Protein AF-A0A239EGX0-F1 (afdb_monomer_lite)

Structure (mmCIF, N/CA/C/O backbone):
data_AF-A0A239EGX0-F1
#
_entry.id   AF-A0A239EGX0-F1
#
loop_
_atom_site.group_PDB
_atom_site.id
_atom_site.type_symbol
_atom_site.label_atom_id
_atom_site.label_alt_id
_atom_site.label_comp_id
_atom_site.label_asym_id
_atom_site.label_entity_id
_atom_site.label_seq_id
_atom_site.pdbx_PDB_ins_code
_atom_site.Cartn_x
_atom_site.Cartn_y
_atom_site.Cartn_z
_atom_site.occupancy
_atom_site.B_iso_or_equiv
_atom_site.auth_seq_id
_atom_site.auth_comp_id
_atom_site.auth_asym_id
_atom_site.auth_atom_id
_atom_site.pdbx_PDB_model_num
ATOM 1 N N . MET A 1 1 ? -20.637 7.167 13.432 1.00 51.72 1 MET A N 1
ATOM 2 C CA . MET A 1 1 ? -20.824 5.744 13.101 1.00 51.72 1 MET A CA 1
ATOM 3 C C . MET A 1 1 ? -19.509 5.347 12.473 1.00 51.72 1 MET A C 1
ATOM 5 O O . MET A 1 1 ? -19.199 5.873 11.418 1.00 51.72 1 MET A O 1
ATOM 9 N N . SER A 1 2 ? -18.662 4.610 13.187 1.00 64.81 2 SER A N 1
ATOM 10 C CA . SER A 1 2 ? -17.364 4.209 12.642 1.00 64.81 2 SER A CA 1
ATOM 11 C C . SER A 1 2 ? -17.582 3.046 11.682 1.00 64.81 2 SER A C 1
ATOM 13 O O . SER A 1 2 ? -18.066 1.999 12.105 1.00 64.81 2 SER A O 1
ATOM 15 N N . GLY A 1 3 ? -17.283 3.245 10.401 1.00 78.44 3 GLY A N 1
ATOM 16 C CA . GLY A 1 3 ? -17.245 2.150 9.432 1.00 78.44 3 GLY A CA 1
ATOM 17 C C . GLY A 1 3 ? -15.897 1.437 9.518 1.00 78.44 3 GLY A C 1
ATOM 18 O O . GLY A 1 3 ? -14.889 2.091 9.770 1.00 78.44 3 GLY A O 1
ATOM 19 N N . LYS A 1 4 ? -15.859 0.122 9.304 1.00 86.94 4 LYS A N 1
ATOM 20 C CA . LYS A 1 4 ? -14.615 -0.629 9.077 1.00 86.94 4 LYS A CA 1
ATOM 21 C C . LYS A 1 4 ? -14.539 -0.984 7.597 1.00 86.94 4 LYS A C 1
ATOM 23 O O . LYS A 1 4 ? -15.569 -1.308 7.008 1.00 86.94 4 LYS A O 1
ATOM 28 N N . GLY A 1 5 ? -13.358 -0.923 6.999 1.00 91.25 5 GLY A N 1
ATOM 29 C CA . GLY A 1 5 ? -13.173 -1.369 5.623 1.00 91.25 5 GLY A CA 1
ATOM 30 C C . GLY A 1 5 ? -11.715 -1.537 5.243 1.00 91.25 5 GLY A C 1
ATOM 31 O O . GLY A 1 5 ? -10.813 -1.120 5.966 1.00 91.25 5 GLY A O 1
ATOM 32 N N . ILE A 1 6 ? -11.501 -2.161 4.090 1.00 93.62 6 ILE A N 1
ATOM 33 C CA . ILE A 1 6 ? -10.177 -2.311 3.494 1.00 93.62 6 ILE A CA 1
ATOM 34 C C . ILE A 1 6 ? -9.989 -1.159 2.518 1.00 93.62 6 ILE A C 1
ATOM 36 O O . ILE A 1 6 ? -10.756 -1.015 1.564 1.00 93.62 6 ILE A O 1
ATOM 40 N N . TYR A 1 7 ? -8.971 -0.341 2.757 1.00 93.19 7 TYR A N 1
ATOM 41 C CA . TYR A 1 7 ? -8.531 0.652 1.794 1.00 93.19 7 TYR A CA 1
ATOM 42 C C . TYR A 1 7 ? -7.408 0.057 0.944 1.00 93.19 7 TYR A C 1
ATOM 44 O O . TYR A 1 7 ? -6.491 -0.575 1.469 1.00 93.19 7 TYR A O 1
ATOM 52 N N . ARG A 1 8 ? -7.498 0.240 -0.376 1.00 94.75 8 ARG A N 1
ATOM 53 C CA . ARG A 1 8 ? -6.528 -0.260 -1.355 1.00 94.75 8 ARG A CA 1
ATOM 54 C C . ARG A 1 8 ? -6.105 0.879 -2.270 1.00 94.75 8 ARG A C 1
ATOM 56 O O . ARG A 1 8 ? -6.966 1.560 -2.823 1.00 94.75 8 ARG A O 1
ATOM 63 N N . HIS A 1 9 ? -4.801 1.032 -2.466 1.00 93.69 9 HIS A N 1
ATOM 64 C CA . HIS A 1 9 ? -4.223 2.003 -3.387 1.00 93.69 9 HIS A CA 1
ATOM 65 C C . HIS A 1 9 ? -3.245 1.323 -4.347 1.00 93.69 9 HIS A C 1
ATOM 67 O O . HIS A 1 9 ? -2.588 0.347 -3.978 1.00 93.69 9 HIS A O 1
ATOM 73 N N . ARG A 1 10 ? -3.191 1.818 -5.587 1.00 93.50 10 ARG A N 1
ATOM 74 C CA . ARG A 1 10 ? -2.315 1.315 -6.649 1.00 93.50 10 ARG A CA 1
ATOM 75 C C . ARG A 1 10 ? -1.302 2.392 -7.013 1.00 93.50 10 ARG A C 1
ATOM 77 O O . ARG A 1 10 ? -1.707 3.480 -7.406 1.00 93.50 10 ARG A O 1
ATOM 84 N N . PHE A 1 11 ? -0.025 2.051 -6.922 1.00 91.00 11 PHE A N 1
ATOM 85 C CA . PHE A 1 11 ? 1.104 2.894 -7.288 1.00 91.00 11 PHE A CA 1
ATOM 86 C C . PHE A 1 11 ? 1.717 2.340 -8.578 1.00 91.00 11 PHE A C 1
ATOM 88 O O . PHE A 1 11 ? 2.255 1.227 -8.553 1.00 91.00 11 PHE A O 1
ATOM 95 N N . PRO A 1 12 ? 1.588 3.034 -9.719 1.00 90.81 12 PRO A N 1
ATOM 96 C CA . PRO A 1 12 ? 2.194 2.575 -10.961 1.00 90.81 12 PRO A CA 1
ATOM 97 C C . PRO A 1 12 ? 3.721 2.601 -10.844 1.00 90.81 12 PRO A C 1
ATOM 99 O O . PRO A 1 12 ? 4.292 3.570 -10.348 1.00 90.81 12 PRO A O 1
ATOM 102 N N . ILE A 1 13 ? 4.381 1.544 -11.315 1.00 88.12 13 ILE A N 1
ATOM 103 C CA . ILE A 1 13 ? 5.841 1.503 -11.408 1.00 88.12 13 ILE A CA 1
ATOM 104 C C . ILE A 1 13 ? 6.218 2.284 -12.667 1.00 88.12 13 ILE A C 1
ATOM 106 O O . ILE A 1 13 ? 5.963 1.831 -13.780 1.00 88.12 13 ILE A O 1
ATOM 110 N N . VAL A 1 14 ? 6.748 3.492 -12.475 1.00 83.12 14 VAL A N 1
ATOM 111 C CA . VAL A 1 14 ? 7.162 4.384 -13.573 1.00 83.12 14 VAL A CA 1
ATOM 112 C C . VAL A 1 14 ? 8.623 4.146 -13.957 1.00 83.12 14 VAL A C 1
ATOM 114 O O . VAL A 1 14 ? 8.974 4.258 -15.128 1.00 83.12 14 VAL A O 1
ATOM 117 N N . ASP A 1 15 ? 9.456 3.792 -12.979 1.00 81.94 15 ASP A N 1
ATOM 118 C CA . ASP A 1 15 ? 10.865 3.461 -13.169 1.00 81.94 15 ASP A CA 1
ATOM 119 C C . ASP A 1 15 ? 11.088 1.966 -12.922 1.00 81.94 15 ASP A C 1
ATOM 121 O O . ASP A 1 15 ? 11.059 1.488 -11.788 1.00 81.94 15 ASP A O 1
ATOM 125 N N . GLU A 1 16 ? 11.304 1.220 -14.003 1.00 70.69 16 GLU A N 1
ATOM 126 C CA . GLU A 1 16 ? 11.566 -0.221 -13.951 1.00 70.69 16 GLU A CA 1
ATOM 127 C C . GLU A 1 16 ? 12.959 -0.559 -13.385 1.00 70.69 16 GLU A C 1
ATOM 129 O O . GLU A 1 16 ? 13.219 -1.716 -13.055 1.00 70.69 16 GLU A O 1
ATOM 134 N N . SER A 1 17 ? 13.851 0.432 -13.250 1.00 82.00 17 SER A N 1
ATOM 135 C CA . SER A 1 17 ? 15.173 0.268 -12.632 1.00 82.00 17 SER A CA 1
ATOM 136 C C . SER A 1 17 ? 15.161 0.438 -11.111 1.00 82.00 17 SER A C 1
ATOM 138 O O . SER A 1 17 ? 16.122 0.053 -10.437 1.00 82.00 17 SER A O 1
ATOM 140 N N . ALA A 1 18 ? 14.070 0.973 -10.555 1.00 82.12 18 ALA A N 1
ATOM 141 C CA . ALA A 1 18 ? 13.925 1.170 -9.124 1.00 82.12 18 ALA A CA 1
ATOM 142 C C . ALA A 1 18 ? 13.856 -0.171 -8.375 1.00 82.12 18 ALA A C 1
ATOM 144 O O . ALA A 1 18 ? 13.227 -1.143 -8.805 1.00 82.12 18 ALA A O 1
ATOM 145 N N . ASN A 1 19 ? 14.499 -0.225 -7.209 1.00 89.75 19 ASN A N 1
ATOM 146 C CA . ASN A 1 19 ? 14.504 -1.425 -6.387 1.00 89.75 19 ASN A CA 1
ATOM 147 C C . ASN A 1 19 ? 13.095 -1.709 -5.852 1.00 89.75 19 ASN A C 1
ATOM 149 O O . ASN A 1 19 ? 12.474 -0.878 -5.190 1.00 89.75 19 ASN A O 1
ATOM 153 N N . LEU A 1 20 ? 12.613 -2.931 -6.081 1.00 88.81 20 LEU A N 1
ATOM 154 C CA . LEU A 1 20 ? 11.298 -3.370 -5.629 1.00 88.81 20 LEU A CA 1
ATOM 155 C C . LEU A 1 20 ? 11.111 -3.246 -4.110 1.00 88.81 20 LEU A C 1
ATOM 157 O O . LEU A 1 20 ? 9.997 -3.015 -3.646 1.00 88.81 20 LEU A O 1
ATOM 161 N N . HIS A 1 21 ? 12.176 -3.435 -3.331 1.00 91.62 21 HIS A N 1
ATOM 162 C CA . HIS A 1 21 ? 12.139 -3.248 -1.885 1.00 91.62 21 HIS A CA 1
ATOM 163 C C . HIS A 1 21 ? 11.783 -1.800 -1.523 1.00 91.62 21 HIS A C 1
ATOM 165 O O . HIS A 1 21 ? 10.877 -1.574 -0.722 1.00 91.62 21 HIS A O 1
ATOM 171 N N . ASP A 1 22 ? 12.437 -0.839 -2.169 1.00 92.44 22 ASP A N 1
ATOM 172 C CA . ASP A 1 22 ? 12.268 0.584 -1.881 1.00 92.44 22 ASP A CA 1
ATOM 173 C C . ASP A 1 22 ? 10.887 1.066 -2.336 1.00 92.44 22 ASP A C 1
ATOM 175 O O . ASP A 1 22 ? 10.184 1.716 -1.568 1.00 92.44 22 ASP A O 1
ATOM 179 N N . LEU A 1 23 ? 10.421 0.609 -3.505 1.00 91.88 23 LEU A N 1
ATOM 180 C CA . LEU A 1 23 ? 9.059 0.869 -3.990 1.00 91.88 23 LEU A CA 1
ATOM 181 C C . LEU A 1 23 ? 7.974 0.339 -3.035 1.00 91.88 23 LEU A C 1
ATOM 183 O O . LEU A 1 23 ? 6.930 0.963 -2.841 1.00 91.88 23 LEU A O 1
ATOM 187 N N . LYS A 1 24 ? 8.191 -0.833 -2.423 1.00 92.81 24 LYS A N 1
ATOM 188 C CA . LYS A 1 24 ? 7.258 -1.394 -1.430 1.00 92.81 24 LYS A CA 1
ATOM 189 C C . LYS A 1 24 ? 7.263 -0.597 -0.127 1.00 92.81 24 LYS A C 1
ATOM 191 O O . LYS A 1 24 ? 6.207 -0.460 0.501 1.00 92.81 24 LYS A O 1
ATOM 196 N N . GLN A 1 25 ? 8.430 -0.106 0.283 1.00 95.06 25 GLN A N 1
ATOM 197 C CA . GLN A 1 25 ? 8.569 0.733 1.466 1.00 95.06 25 GLN A CA 1
ATOM 198 C C . GLN A 1 25 ? 7.876 2.085 1.252 1.00 95.06 25 GLN A C 1
ATOM 200 O O . GLN A 1 25 ? 7.022 2.459 2.053 1.00 95.06 25 GLN A O 1
ATOM 205 N N . GLU A 1 26 ? 8.123 2.739 0.117 1.00 94.19 26 GLU A N 1
ATOM 206 C CA . GLU A 1 26 ? 7.470 3.993 -0.272 1.00 94.19 26 GLU A CA 1
ATOM 207 C C . GLU A 1 26 ? 5.942 3.851 -0.304 1.00 94.19 26 GLU A C 1
ATOM 209 O O . GLU A 1 26 ? 5.231 4.609 0.356 1.00 94.19 26 GLU A O 1
ATOM 214 N N . ALA A 1 27 ? 5.420 2.798 -0.943 1.00 94.38 27 ALA A N 1
ATOM 215 C CA . ALA A 1 27 ? 3.984 2.516 -0.959 1.00 94.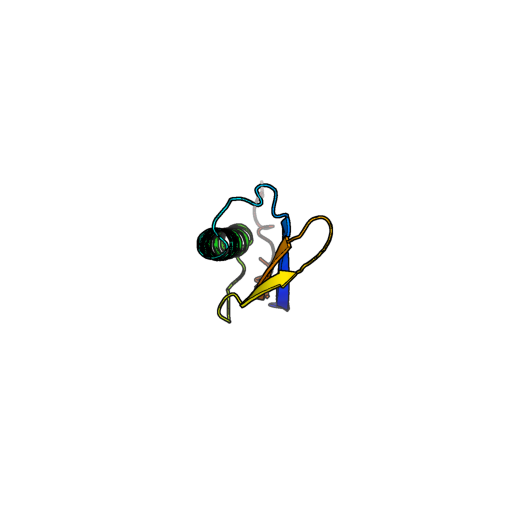38 27 ALA A CA 1
ATOM 216 C C . ALA A 1 27 ? 3.388 2.319 0.452 1.00 94.38 27 ALA A C 1
ATOM 218 O O . ALA A 1 27 ? 2.217 2.628 0.697 1.00 94.38 27 ALA A O 1
ATOM 219 N N . THR A 1 28 ? 4.176 1.797 1.397 1.00 94.94 28 THR A N 1
ATOM 220 C CA . THR A 1 28 ? 3.761 1.623 2.797 1.00 94.94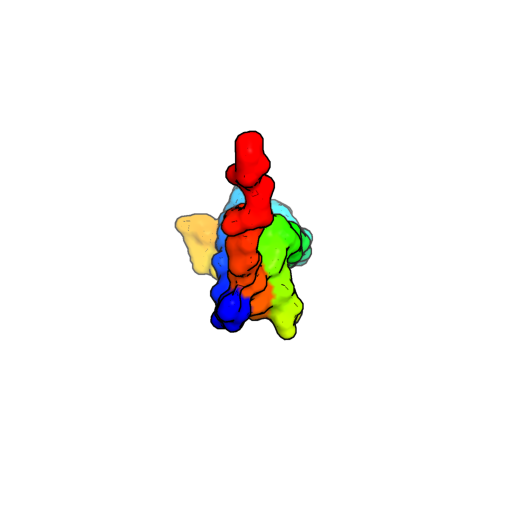 28 THR A CA 1
ATOM 221 C C . THR A 1 28 ? 3.695 2.958 3.535 1.00 94.94 28 THR A C 1
ATOM 223 O O . THR A 1 28 ? 2.725 3.207 4.263 1.00 94.94 28 THR A O 1
ATOM 226 N N . ASP A 1 29 ? 4.688 3.818 3.328 1.00 95.06 29 ASP A N 1
ATOM 227 C CA . ASP A 1 29 ? 4.779 5.136 3.955 1.00 95.06 29 ASP A CA 1
ATOM 228 C C . ASP A 1 29 ? 3.705 6.083 3.403 1.00 95.06 29 ASP A C 1
ATOM 230 O O . ASP A 1 29 ? 2.989 6.740 4.167 1.00 95.06 29 ASP A O 1
ATOM 234 N N . GLU A 1 30 ? 3.476 6.058 2.089 1.00 94.44 30 GLU A N 1
ATOM 235 C CA . GLU A 1 30 ? 2.371 6.770 1.450 1.00 94.44 30 GLU A CA 1
ATOM 236 C C . GLU A 1 30 ? 1.009 6.319 1.985 1.00 94.44 30 GLU A C 1
ATOM 238 O O . GLU A 1 30 ? 0.140 7.146 2.285 1.00 94.44 30 GLU A O 1
ATOM 243 N N . MET A 1 31 ? 0.820 5.011 2.181 1.00 94.06 31 MET A N 1
ATOM 244 C CA . MET A 1 31 ? -0.405 4.474 2.770 1.00 94.06 31 MET A CA 1
ATOM 245 C C . MET A 1 31 ? -0.633 4.994 4.198 1.00 94.06 31 MET A C 1
ATOM 247 O O . MET A 1 31 ? -1.766 5.323 4.571 1.00 94.06 31 MET A O 1
ATOM 251 N N . ALA A 1 32 ? 0.430 5.101 5.001 1.00 92.88 32 ALA A N 1
ATOM 252 C CA . ALA A 1 32 ? 0.359 5.676 6.341 1.00 92.88 32 ALA A CA 1
ATOM 253 C C . ALA A 1 32 ? -0.052 7.156 6.294 1.00 92.88 32 ALA A C 1
ATOM 255 O O . ALA A 1 32 ? -0.990 7.547 6.996 1.00 92.88 32 ALA A O 1
ATOM 256 N N . ALA A 1 33 ? 0.569 7.940 5.408 1.00 94.25 33 ALA A N 1
ATOM 257 C CA . ALA A 1 33 ? 0.255 9.352 5.213 1.00 94.25 33 ALA A CA 1
ATOM 258 C C . ALA A 1 33 ? -1.193 9.568 4.735 1.00 94.25 33 ALA A C 1
ATOM 260 O O . ALA A 1 33 ? -1.882 10.473 5.208 1.00 94.25 33 ALA A O 1
ATOM 261 N N . ILE A 1 34 ? -1.705 8.724 3.829 1.00 92.06 34 ILE A N 1
ATOM 262 C CA . ILE A 1 34 ? -3.111 8.766 3.392 1.00 92.06 34 ILE A CA 1
ATOM 263 C C . ILE A 1 34 ? -4.050 8.523 4.574 1.00 92.06 34 ILE A C 1
ATOM 265 O O . ILE A 1 34 ? -5.016 9.272 4.748 1.00 92.06 34 ILE A O 1
ATOM 269 N N . CYS A 1 35 ? -3.779 7.502 5.390 1.00 91.44 35 CYS A N 1
ATOM 270 C CA . CYS A 1 35 ? -4.611 7.196 6.550 1.00 91.44 35 CYS A CA 1
ATOM 271 C C . CYS A 1 35 ? -4.632 8.363 7.545 1.00 91.44 35 CYS A C 1
ATOM 273 O O . CYS A 1 35 ? -5.704 8.753 8.008 1.00 91.44 35 CYS A O 1
ATOM 275 N N . GLU A 1 36 ? -3.475 8.963 7.827 1.00 90.94 36 GLU A N 1
ATOM 276 C CA . GLU A 1 36 ? -3.359 10.109 8.730 1.00 90.94 36 GLU A CA 1
ATOM 277 C C . GLU A 1 36 ? -4.126 11.333 8.211 1.00 90.94 36 GLU A C 1
ATOM 279 O O . GLU A 1 36 ? -4.987 11.867 8.920 1.00 90.94 36 GLU A O 1
ATOM 284 N N . ARG A 1 37 ? -3.916 11.714 6.941 1.00 91.12 37 ARG A N 1
ATOM 285 C CA . ARG A 1 37 ? -4.622 12.837 6.293 1.00 91.12 37 ARG A CA 1
ATOM 286 C C . ARG A 1 37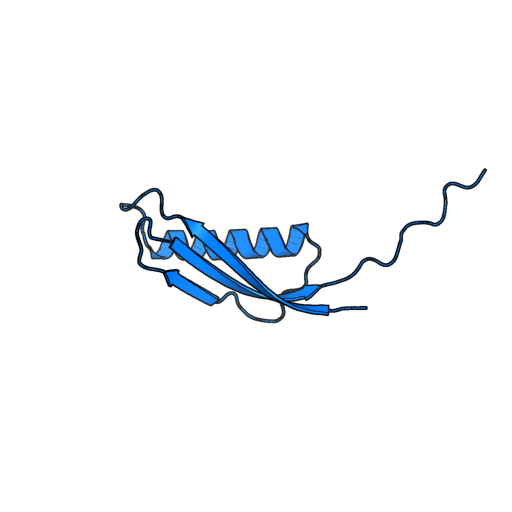 ? -6.141 12.685 6.337 1.00 91.12 37 ARG A C 1
ATOM 288 O O . ARG A 1 37 ? -6.856 13.673 6.478 1.00 91.12 37 ARG A O 1
ATOM 295 N N . ASN A 1 38 ? -6.641 11.454 6.246 1.00 89.38 38 ASN A N 1
ATOM 296 C CA . ASN A 1 38 ? -8.074 11.169 6.274 1.00 89.38 38 ASN A CA 1
ATOM 297 C C . ASN A 1 38 ? -8.625 10.863 7.679 1.00 89.38 38 ASN A C 1
ATOM 299 O O . ASN A 1 38 ? -9.809 10.543 7.817 1.00 89.38 38 ASN A O 1
ATOM 303 N N . CYS A 1 39 ? -7.803 10.969 8.731 1.00 88.75 39 CYS A N 1
ATOM 304 C CA . CYS A 1 39 ? -8.168 10.583 10.097 1.00 88.75 39 CYS A CA 1
ATOM 305 C C . CYS A 1 39 ? -8.691 9.132 10.182 1.00 88.75 39 CYS A C 1
ATOM 307 O O . CYS A 1 39 ? -9.620 8.829 10.938 1.00 88.75 39 CYS A O 1
ATOM 309 N N . TRP A 1 40 ? -8.126 8.234 9.378 1.00 92.62 40 TRP A N 1
ATOM 310 C CA . TRP A 1 40 ? -8.434 6.811 9.396 1.00 92.62 40 TRP A CA 1
ATOM 311 C C . TRP A 1 40 ? -7.480 6.090 10.335 1.00 92.62 40 TRP A C 1
ATOM 313 O O . TRP A 1 40 ? -6.259 6.213 10.234 1.00 92.62 40 TRP A O 1
ATOM 323 N N . ARG A 1 41 ? -8.032 5.292 11.248 1.00 91.75 41 ARG A N 1
ATOM 324 C CA . ARG A 1 41 ? -7.211 4.469 12.135 1.00 91.75 41 ARG A CA 1
ATOM 325 C C . ARG A 1 41 ? -6.879 3.157 11.435 1.00 91.75 41 ARG A C 1
ATOM 327 O O . ARG A 1 41 ? -7.788 2.374 11.176 1.00 91.75 41 ARG A O 1
ATOM 334 N N . ARG A 1 42 ? -5.592 2.899 11.192 1.00 93.00 42 ARG A N 1
ATOM 335 C CA . ARG A 1 42 ? -5.094 1.590 10.741 1.00 93.00 42 ARG A CA 1
ATOM 336 C C . ARG A 1 42 ? -5.313 0.552 11.842 1.00 93.00 42 ARG A C 1
ATOM 338 O O . ARG A 1 42 ? -4.971 0.804 12.998 1.00 93.00 42 ARG A O 1
ATOM 345 N N . VAL A 1 43 ? -5.907 -0.585 11.494 1.00 93.12 43 VAL A N 1
ATOM 346 C CA . VAL A 1 43 ? -6.157 -1.704 12.423 1.00 93.12 43 VAL A CA 1
ATOM 347 C C . VAL A 1 43 ? -5.426 -2.986 12.030 1.00 93.12 43 VAL A C 1
ATOM 349 O O . VAL A 1 43 ? -5.435 -3.944 12.795 1.00 93.12 43 VAL A O 1
ATOM 352 N N . SER A 1 44 ? -4.740 -2.979 10.886 1.00 92.69 44 SER A N 1
ATOM 353 C CA . SER A 1 44 ? -3.828 -4.031 10.440 1.00 92.69 44 SER A CA 1
ATOM 354 C C . SER A 1 44 ? -2.515 -3.423 9.928 1.00 92.69 44 SER A C 1
ATOM 356 O O . SER A 1 44 ? -2.472 -2.227 9.617 1.00 92.69 44 SER A O 1
ATOM 358 N N . PRO A 1 45 ? -1.451 -4.231 9.779 1.00 94.19 45 PRO A N 1
ATOM 359 C CA . PRO A 1 45 ? -0.312 -3.871 8.941 1.00 94.19 45 PRO A CA 1
ATOM 360 C C . PRO A 1 45 ? -0.747 -3.599 7.493 1.00 94.19 45 PRO A C 1
ATOM 362 O O . PRO A 1 45 ? -1.772 -4.122 7.039 1.00 94.19 45 PRO A O 1
ATOM 365 N N . THR A 1 46 ? 0.043 -2.803 6.770 1.00 95.31 46 THR A N 1
ATOM 366 C CA . THR A 1 46 ? -0.118 -2.631 5.322 1.00 95.31 46 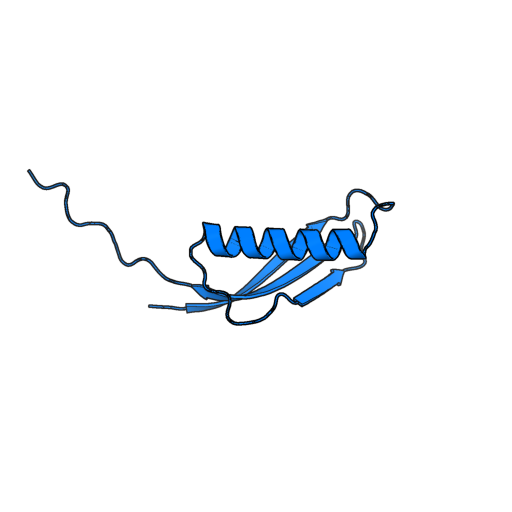THR A CA 1
ATOM 367 C C . THR A 1 46 ? 0.377 -3.892 4.616 1.00 95.31 46 THR A C 1
ATOM 369 O O . THR A 1 46 ? 1.518 -4.306 4.802 1.00 95.31 46 THR A O 1
ATOM 372 N N . LEU A 1 47 ? -0.476 -4.500 3.800 1.00 95.94 47 LEU A N 1
ATOM 373 C CA . LEU A 1 47 ? -0.112 -5.587 2.900 1.00 95.94 47 LEU A CA 1
ATOM 374 C C . LEU A 1 47 ? 0.260 -4.999 1.546 1.00 95.94 47 LEU A C 1
AT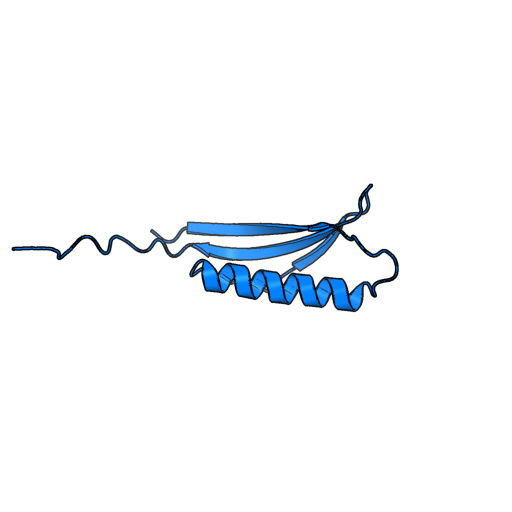OM 376 O O . LEU A 1 47 ? -0.517 -4.231 0.974 1.00 95.94 47 LEU A O 1
ATOM 380 N N . VAL A 1 48 ? 1.423 -5.388 1.032 1.00 95.94 48 VAL A N 1
ATOM 381 C CA . VAL A 1 48 ? 1.945 -4.900 -0.243 1.00 95.94 48 VAL A CA 1
ATOM 382 C C . VAL A 1 48 ? 2.128 -6.067 -1.203 1.00 95.94 48 VAL A C 1
ATOM 384 O O . VAL A 1 48 ? 2.792 -7.052 -0.883 1.00 95.94 48 VAL A O 1
ATOM 387 N N . ALA A 1 49 ? 1.546 -5.945 -2.390 1.00 94.25 49 ALA A N 1
ATOM 388 C CA . ALA A 1 49 ? 1.665 -6.908 -3.474 1.00 94.25 49 ALA A CA 1
ATOM 389 C C . ALA A 1 49 ? 2.154 -6.216 -4.749 1.00 94.25 49 ALA A C 1
ATOM 391 O O . ALA A 1 49 ? 1.970 -5.014 -4.925 1.00 94.25 49 ALA A O 1
ATOM 392 N N . VAL A 1 50 ? 2.768 -6.987 -5.642 1.00 92.38 50 VAL A N 1
ATOM 393 C CA . VAL A 1 50 ? 3.143 -6.521 -6.980 1.00 92.38 50 VAL A CA 1
ATOM 394 C C . VAL A 1 50 ? 2.108 -7.066 -7.953 1.00 92.38 50 VAL A C 1
ATOM 396 O O . VAL A 1 50 ? 1.926 -8.277 -8.053 1.00 92.38 50 VAL A O 1
ATOM 399 N N . GLU A 1 51 ? 1.400 -6.177 -8.635 1.00 92.88 51 GLU A N 1
ATOM 400 C CA . GLU A 1 51 ? 0.496 -6.518 -9.727 1.00 92.88 51 GLU A CA 1
ATOM 401 C C . GLU A 1 51 ? 1.283 -6.378 -11.033 1.00 92.88 51 GLU A C 1
ATOM 403 O O . GLU A 1 51 ? 1.620 -5.275 -11.468 1.00 92.88 51 GLU A O 1
ATOM 408 N N . HIS A 1 52 ? 1.637 -7.518 -11.627 1.00 85.88 52 HIS A N 1
ATOM 409 C CA . HIS A 1 52 ? 2.341 -7.565 -12.904 1.00 85.88 52 HIS A CA 1
ATOM 410 C C . HIS A 1 52 ? 1.341 -7.294 -14.041 1.00 85.88 52 HIS A C 1
ATOM 412 O O . HIS A 1 52 ? 0.349 -8.007 -14.182 1.00 85.88 52 HIS A O 1
ATOM 418 N N . GLY A 1 53 ? 1.592 -6.250 -14.831 1.00 80.06 53 GLY A N 1
ATOM 419 C CA . GLY A 1 53 ? 0.740 -5.778 -15.926 1.00 80.06 53 GLY A CA 1
ATOM 420 C C . GLY A 1 53 ? 1.479 -4.749 -16.789 1.00 80.06 53 GLY A C 1
ATOM 421 O O . GLY A 1 53 ? 2.673 -4.537 -16.592 1.00 80.06 53 GLY A O 1
ATOM 422 N N . SER A 1 54 ? 0.787 -4.101 -17.730 1.00 80.38 54 SER A N 1
ATOM 423 C CA . SER A 1 54 ? 1.346 -3.003 -18.536 1.00 80.38 54 SER A CA 1
ATOM 424 C C . SER A 1 54 ? 0.533 -1.718 -18.326 1.00 80.38 54 SER A C 1
ATOM 426 O O . SER A 1 54 ? -0.512 -1.566 -18.963 1.00 80.38 54 SER A O 1
ATOM 428 N N . PRO A 1 55 ? 0.979 -0.796 -17.447 1.00 82.06 55 PRO A N 1
ATOM 429 C CA . PRO A 1 55 ? 2.193 -0.864 -16.619 1.00 82.06 55 PRO A CA 1
ATOM 430 C C . PRO A 1 55 ? 2.033 -1.748 -15.369 1.00 82.06 55 PRO A C 1
ATOM 432 O O . PRO A 1 55 ? 0.922 -1.977 -14.886 1.00 82.06 55 PRO A O 1
ATOM 435 N N . ALA A 1 56 ? 3.156 -2.229 -14.829 1.00 90.00 56 ALA A N 1
ATOM 436 C CA . ALA A 1 56 ? 3.187 -2.935 -13.551 1.00 90.00 56 ALA A CA 1
ATOM 437 C C . ALA A 1 56 ? 2.880 -1.962 -12.399 1.00 90.00 56 ALA A C 1
ATOM 439 O O . ALA A 1 56 ? 3.045 -0.747 -12.524 1.00 90.00 56 ALA A O 1
ATOM 440 N N . SER A 1 57 ? 2.380 -2.463 -11.271 1.00 93.88 57 SER A N 1
ATOM 441 C CA . SER A 1 57 ? 1.997 -1.615 -10.135 1.00 93.88 57 SER A CA 1
ATOM 442 C C . SER A 1 57 ? 2.283 -2.272 -8.791 1.00 93.88 57 SER A C 1
ATOM 444 O O . SER A 1 57 ? 2.141 -3.482 -8.629 1.00 93.88 57 SER A O 1
ATOM 446 N N . ILE A 1 58 ? 2.613 -1.457 -7.791 1.00 94.62 58 ILE A N 1
ATOM 447 C CA . ILE A 1 58 ? 2.586 -1.853 -6.384 1.00 94.62 58 ILE A CA 1
ATOM 448 C C . ILE A 1 58 ? 1.184 -1.596 -5.838 1.00 94.62 58 ILE A C 1
ATOM 450 O O . ILE A 1 58 ? 0.636 -0.502 -5.950 1.00 94.62 58 ILE A O 1
ATOM 454 N N . VAL A 1 59 ? 0.582 -2.612 -5.233 1.00 95.81 59 VAL A N 1
ATOM 455 C CA . VAL A 1 59 ? -0.734 -2.525 -4.604 1.00 95.81 59 VAL A CA 1
ATOM 456 C C . VAL A 1 59 ? -0.549 -2.592 -3.100 1.00 95.81 59 VAL A C 1
ATOM 458 O O . VAL A 1 59 ? -0.195 -3.643 -2.568 1.00 95.81 59 VAL A O 1
ATOM 461 N N . ALA A 1 60 ? -0.818 -1.486 -2.412 1.00 96.50 60 ALA A N 1
ATOM 462 C CA . ALA A 1 60 ? -0.847 -1.449 -0.956 1.00 96.50 60 ALA A CA 1
ATOM 463 C C . ALA A 1 60 ? -2.295 -1.520 -0.464 1.00 96.50 60 ALA A C 1
ATOM 465 O O . ALA A 1 60 ? -3.193 -0.858 -0.995 1.00 96.50 60 ALA A O 1
ATOM 466 N N . SER A 1 61 ? -2.533 -2.317 0.570 1.00 96.81 61 SER A N 1
ATOM 467 C CA . SER A 1 61 ? -3.845 -2.469 1.191 1.00 96.81 61 SER A CA 1
ATOM 468 C C . SER A 1 61 ? -3.735 -2.496 2.705 1.00 96.81 61 SER A C 1
ATOM 470 O O . SER A 1 61 ? -2.790 -3.048 3.260 1.00 96.81 61 SER A O 1
ATOM 472 N N . VAL A 1 62 ? -4.689 -1.873 3.383 1.00 96.19 62 VAL A N 1
ATOM 473 C CA . VAL A 1 62 ? -4.705 -1.790 4.843 1.00 96.19 62 VAL A CA 1
ATOM 474 C C . VAL A 1 62 ? -6.140 -1.773 5.340 1.00 96.19 62 VAL A C 1
ATOM 476 O O . VAL A 1 62 ? -7.026 -1.161 4.737 1.00 96.19 62 VAL A O 1
ATOM 479 N N . GLU A 1 63 ? -6.384 -2.458 6.448 1.00 95.69 63 GLU A N 1
ATOM 480 C CA . GLU A 1 63 ? -7.664 -2.382 7.124 1.00 95.69 63 GLU A CA 1
ATOM 481 C C . GLU A 1 63 ? -7.727 -1.114 7.982 1.00 95.69 63 GLU A C 1
ATOM 483 O O . GLU A 1 63 ? -6.825 -0.825 8.778 1.00 95.69 63 GLU A O 1
ATOM 488 N N . VAL A 1 64 ? -8.804 -0.344 7.823 1.00 93.88 64 VAL A N 1
ATOM 489 C CA . VAL A 1 64 ? -8.999 0.946 8.485 1.00 93.88 64 VAL A CA 1
ATOM 490 C C . VAL A 1 64 ? -10.364 1.063 9.154 1.00 93.88 64 VAL A C 1
ATOM 492 O O . VAL A 1 64 ? -11.363 0.483 8.724 1.00 93.88 64 VAL A O 1
ATOM 495 N N . LEU A 1 65 ? -10.409 1.871 10.212 1.00 92.00 65 LEU A N 1
ATOM 496 C CA . LEU A 1 65 ? -11.638 2.397 10.791 1.00 92.00 65 LEU A CA 1
ATOM 497 C C . LEU A 1 65 ? -11.850 3.835 10.309 1.00 92.00 65 LEU A C 1
ATOM 499 O O . LEU A 1 65 ? -11.061 4.733 10.612 1.00 92.00 65 LEU A O 1
ATOM 503 N N . PHE A 1 66 ? -12.951 4.051 9.594 1.00 83.25 66 PHE A N 1
ATOM 504 C CA . PHE A 1 66 ? -13.413 5.354 9.141 1.00 83.25 66 PHE A CA 1
ATOM 505 C C . PHE A 1 66 ? -14.044 6.099 10.313 1.00 83.25 66 PHE A C 1
ATOM 507 O O . PHE A 1 66 ? -15.177 5.823 10.724 1.00 83.25 66 PHE A O 1
ATOM 514 N N . ILE A 1 67 ? -13.318 7.065 10.865 1.00 77.56 67 ILE A N 1
ATOM 515 C CA . ILE A 1 67 ? -13.851 7.935 11.908 1.00 77.56 67 ILE A CA 1
ATOM 516 C C . ILE A 1 67 ? -14.687 9.015 11.216 1.00 77.56 67 ILE A C 1
ATOM 518 O O . ILE A 1 67 ? -14.175 10.051 10.801 1.00 77.56 67 ILE A O 1
ATOM 522 N N . THR A 1 68 ? -15.998 8.792 11.074 1.00 65.62 68 THR A N 1
ATOM 523 C CA . THR A 1 68 ? -16.903 9.865 10.637 1.00 65.62 68 THR A CA 1
ATOM 524 C C . THR A 1 68 ? -16.866 10.966 11.698 1.00 65.62 68 THR A C 1
ATOM 526 O O . THR A 1 68 ? -17.465 10.794 12.766 1.00 65.62 68 THR A O 1
ATOM 529 N N . LYS A 1 69 ? -16.186 12.091 11.445 1.00 58.38 69 LYS A N 1
ATOM 530 C CA . LYS A 1 69 ? -16.342 13.292 12.276 1.00 58.38 69 LYS A CA 1
ATOM 531 C C . LYS A 1 69 ? -17.815 13.706 12.187 1.00 58.38 69 LYS A C 1
ATOM 533 O O . LYS A 1 69 ? -18.254 14.266 11.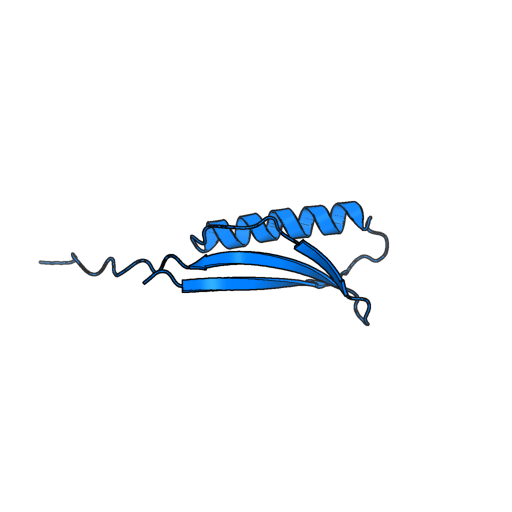186 1.00 58.38 69 LYS A O 1
ATOM 538 N N . ARG A 1 70 ? -18.630 13.379 13.199 1.00 51.38 70 ARG A N 1
ATOM 539 C CA . ARG A 1 70 ? -19.980 13.945 13.313 1.00 51.38 70 ARG A CA 1
ATOM 540 C C . ARG A 1 70 ? -19.801 15.450 13.538 1.00 51.38 70 ARG A C 1
ATOM 542 O O . ARG A 1 70 ? -19.375 15.845 14.610 1.00 51.38 70 ARG A O 1
ATOM 549 N N . LYS A 1 71 ? -20.100 16.238 12.500 1.00 47.38 71 LYS A N 1
ATOM 550 C CA . LYS A 1 71 ? -20.444 17.672 12.510 1.00 47.38 71 LYS A CA 1
ATOM 551 C C . LYS A 1 71 ? -19.764 18.530 13.592 1.00 47.38 71 LYS A C 1
ATOM 553 O O . LYS A 1 71 ? -20.296 18.674 14.687 1.00 47.38 71 LYS A O 1
ATOM 558 N N . HIS A 1 72 ? -18.744 19.291 13.202 1.00 42.66 72 HIS A N 1
ATOM 559 C CA . HIS A 1 72 ? -18.611 20.664 13.702 1.00 42.66 72 HIS A CA 1
ATOM 560 C C . HIS A 1 72 ? -19.585 21.545 12.897 1.00 42.66 72 HIS A C 1
ATOM 562 O O . HIS A 1 72 ? -19.229 22.173 11.909 1.00 42.66 72 HIS A O 1
ATOM 568 N N . ARG A 1 73 ? -20.876 21.490 13.248 1.00 47.22 73 ARG A N 1
ATOM 569 C CA . ARG A 1 73 ? -21.876 22.489 12.828 1.00 47.22 73 ARG A CA 1
ATOM 570 C C . ARG A 1 73 ? -22.686 22.904 14.054 1.00 47.22 73 ARG A C 1
ATOM 572 O O . ARG A 1 73 ? -23.854 22.561 14.181 1.00 47.22 73 ARG A O 1
ATOM 579 N N . LYS A 1 74 ? -21.968 23.536 14.975 1.00 47.97 74 LYS A N 1
ATOM 580 C CA . LYS A 1 74 ? -22.329 24.356 16.143 1.00 47.97 74 LYS A CA 1
ATOM 581 C C . LYS A 1 74 ? -20.962 24.977 16.482 1.00 47.97 74 LYS A C 1
ATOM 583 O O . LYS A 1 74 ? -20.050 24.203 16.719 1.00 47.97 74 LYS A O 1
ATOM 588 N N . GLU A 1 75 ? -20.650 26.255 16.333 1.00 45.19 75 GLU A N 1
ATOM 589 C CA . GLU A 1 75 ? -21.417 27.491 16.416 1.00 45.19 75 GLU A CA 1
ATOM 590 C C . GLU A 1 75 ? -20.794 28.514 15.443 1.00 45.19 75 GLU A C 1
ATOM 592 O O . GLU A 1 75 ? -19.614 28.827 15.536 1.00 45.19 75 GLU A O 1
ATOM 597 N N . VAL A 1 76 ? -21.578 29.041 14.506 1.00 46.06 76 VAL A N 1
ATOM 598 C CA . VAL A 1 76 ? -21.462 30.457 14.127 1.00 46.06 76 VAL A CA 1
ATOM 599 C C . VAL A 1 76 ? -22.856 30.986 14.412 1.00 46.06 76 VAL A C 1
ATOM 601 O O . VAL A 1 76 ? -23.762 30.874 13.589 1.00 46.06 76 VAL A O 1
ATOM 604 N N . GLY A 1 77 ? -23.069 31.312 15.682 1.00 45.47 77 GLY A N 1
ATOM 605 C CA . GLY A 1 77 ? -24.240 32.023 16.157 1.00 45.47 77 GLY A CA 1
ATOM 606 C C . GLY A 1 77 ? -23.855 33.475 16.401 1.00 45.47 77 GLY A C 1
ATOM 607 O O . GLY A 1 77 ? -22.737 33.723 16.851 1.00 45.47 77 GLY A O 1
ATOM 608 N N . ALA A 1 78 ? -24.840 34.341 16.158 1.00 37.41 78 ALA A N 1
ATOM 609 C CA . ALA A 1 78 ? -24.872 35.793 16.337 1.00 37.41 78 ALA A CA 1
ATOM 610 C C . ALA A 1 78 ? -24.226 36.613 15.214 1.00 37.41 78 ALA A C 1
ATOM 612 O O . ALA A 1 78 ? -22.982 36.670 15.124 1.00 37.41 78 ALA A O 1
#

Secondary structure (DSSP, 8-state):
--EEEEEEEEEE---TTS-HHHHHHHHHHHHHHHHHHTTEEE-SPPEEEEE-SSS-EEEEEEEEEE------------

Foldseek 3Di:
DKDKDKDKDKAFDPDPPDDPVVLQVVVQVVVVVVCVVQVKDFPDRWDWDWAVDVGIIIMIMTITIRDPPDDPPDDPDD

Radius of gyration: 16.68 Å; chains: 1; bounding box: 40×43×35 Å

pLDDT: mean 83.91, std 16.24, range [37.41, 96.81]

Sequence (78 aa):
MSGKGIYRHRFPIVDESANLHDLKQEATDEMAAICERNCWRRVSPTLVAVEHGSPASIVASVEVLFITKRKHRKEVGA